Protein AF-A0A6P7GR18-F1 (afdb_monomer_lite)

Secondary structure (DSSP, 8-state):
---HHHHHHTT-HHHHHHHHHHHHHHHHHHHHH--HHHHHHHHH-TTTTTTT--HHHHHHHHHHHHHHHTTSTT--HHHHHHHHHHHHHT-GGGG-GGGG-HHHHHHHHHHHHTT-

Structure (mmCIF, N/CA/C/O backbone):
data_AF-A0A6P7GR18-F1
#
_entry.id   AF-A0A6P7GR18-F1
#
loop_
_atom_site.group_PDB
_atom_site.id
_atom_site.type_symbol
_atom_site.label_atom_id
_atom_site.label_alt_id
_atom_site.label_comp_id
_atom_site.label_asym_id
_atom_site.label_entity_id
_atom_site.label_seq_id
_atom_site.pdbx_PDB_ins_code
_atom_site.Cartn_x
_atom_site.Cartn_y
_atom_site.Cartn_z
_atom_site.occupancy
_atom_site.B_iso_or_equiv
_atom_site.auth_seq_id
_atom_site.auth_comp_id
_atom_site.auth_asym_id
_atom_site.auth_atom_id
_atom_site.pdbx_PDB_model_num
ATOM 1 N N . MET A 1 1 ? -12.431 38.348 41.072 1.00 44.97 1 MET A N 1
ATOM 2 C CA . MET A 1 1 ? -13.534 37.384 41.262 1.00 44.97 1 MET A CA 1
ATOM 3 C C . MET A 1 1 ? -13.613 36.566 39.987 1.00 44.97 1 MET A C 1
ATOM 5 O O . MET A 1 1 ? -14.060 37.084 38.974 1.00 44.97 1 MET A O 1
ATOM 9 N N . VAL A 1 2 ? -13.014 35.375 39.984 1.00 52.25 2 VAL A N 1
ATOM 10 C CA . VAL A 1 2 ? -12.993 34.508 38.797 1.00 52.25 2 VAL A CA 1
ATOM 11 C C . VAL A 1 2 ? -14.392 33.920 38.646 1.00 52.25 2 VAL A C 1
ATOM 13 O O . VAL A 1 2 ? -14.959 33.456 39.633 1.00 52.25 2 VAL A O 1
ATOM 16 N N . ASN A 1 3 ? -14.973 34.032 37.449 1.00 56.72 3 ASN A N 1
ATOM 17 C CA . ASN A 1 3 ? -16.336 33.601 37.138 1.00 56.72 3 ASN A CA 1
ATOM 18 C C . ASN A 1 3 ? -16.463 32.078 37.314 1.00 56.72 3 ASN A C 1
ATOM 20 O O . ASN A 1 3 ? -16.317 31.312 36.365 1.00 56.72 3 ASN A O 1
ATOM 24 N N . THR A 1 4 ? -16.774 31.650 38.536 1.00 57.25 4 THR A N 1
ATOM 25 C CA . THR A 1 4 ? -16.905 30.250 38.973 1.00 57.25 4 THR A CA 1
ATOM 26 C C . THR A 1 4 ? -17.912 29.461 38.127 1.00 57.25 4 THR A C 1
ATOM 28 O O . THR A 1 4 ? -17.821 28.246 38.011 1.00 57.25 4 THR A O 1
ATOM 31 N N . SER A 1 5 ? -18.855 30.147 37.473 1.00 57.91 5 SER A N 1
ATOM 32 C CA . SER A 1 5 ? -19.806 29.525 36.543 1.00 57.91 5 SER A CA 1
ATOM 33 C C . SER A 1 5 ? -19.172 29.111 35.208 1.00 57.91 5 SER A C 1
ATOM 35 O O . SER A 1 5 ? -19.554 28.081 34.667 1.00 57.91 5 SER A O 1
ATOM 37 N N . LEU A 1 6 ? -18.185 29.850 34.685 1.00 57.50 6 LEU A N 1
ATOM 38 C CA . LEU A 1 6 ? -17.529 29.510 33.412 1.00 57.50 6 LEU A CA 1
ATOM 39 C C . LEU A 1 6 ? -16.579 28.310 33.566 1.00 57.50 6 LEU A C 1
ATOM 41 O O . LEU A 1 6 ? -16.549 27.435 32.706 1.00 57.50 6 LEU A O 1
ATOM 45 N N . GLU A 1 7 ? -15.846 28.244 34.682 1.00 60.06 7 GLU A N 1
ATOM 46 C CA . GLU A 1 7 ? -14.936 27.127 34.992 1.00 60.06 7 GLU A CA 1
ATOM 47 C C . GLU A 1 7 ? -15.669 25.799 35.233 1.00 60.06 7 GLU A C 1
ATOM 49 O O . GLU A 1 7 ? -15.113 24.727 34.995 1.00 60.06 7 GLU A O 1
ATOM 54 N N . ASN A 1 8 ? -16.924 25.860 35.684 1.00 57.53 8 ASN A N 1
ATOM 55 C CA . ASN A 1 8 ? -17.754 24.677 35.908 1.00 57.53 8 ASN A CA 1
ATOM 56 C C . ASN A 1 8 ? -18.444 24.190 34.625 1.00 57.53 8 ASN A C 1
ATOM 58 O O . ASN A 1 8 ? -18.703 22.996 34.489 1.00 57.53 8 ASN A O 1
ATOM 62 N N . VAL A 1 9 ? -18.702 25.083 33.663 1.00 60.03 9 VAL A N 1
ATOM 63 C CA . VAL A 1 9 ? -19.252 24.721 32.344 1.00 60.03 9 VAL A CA 1
ATOM 64 C C . VAL A 1 9 ? -18.214 23.976 31.502 1.00 60.03 9 VAL A C 1
ATOM 66 O O . VAL A 1 9 ? -18.548 22.965 30.890 1.00 60.03 9 VAL A O 1
ATOM 69 N N . THR A 1 10 ? -16.945 24.399 31.522 1.00 61.22 10 THR A N 1
ATOM 70 C CA . THR A 1 10 ? -15.863 23.734 30.765 1.00 61.22 10 THR A CA 1
ATOM 71 C C . THR A 1 10 ? -15.477 22.359 31.313 1.00 61.22 10 THR A C 1
ATOM 73 O O . THR A 1 10 ? -14.893 21.558 30.592 1.00 61.22 10 THR A O 1
ATOM 76 N N . LYS A 1 11 ? -15.823 22.060 32.570 1.00 62.91 11 LYS A N 1
ATOM 77 C CA . LYS A 1 11 ? -15.628 20.749 33.218 1.00 62.91 11 LYS A CA 1
ATOM 78 C C . LYS A 1 11 ? -16.931 19.962 33.372 1.00 62.91 11 LYS A C 1
ATOM 80 O O . LYS A 1 11 ? -16.978 18.982 34.114 1.00 62.91 11 LYS A O 1
ATOM 85 N N . SER A 1 12 ? -17.999 20.413 32.714 1.00 57.38 12 SER A N 1
ATOM 86 C CA . SER A 1 12 ? -19.302 19.765 32.785 1.00 57.38 12 SER A CA 1
ATOM 87 C C . SER A 1 12 ? -19.204 18.326 32.257 1.00 57.38 12 SER A C 1
ATOM 89 O O . SER A 1 12 ? -18.711 18.127 31.145 1.00 57.38 12 SER A O 1
ATOM 91 N N . PRO A 1 13 ? -19.727 17.321 32.986 1.00 62.16 13 PRO A N 1
ATOM 92 C CA . PRO A 1 13 ? -19.783 15.934 32.519 1.00 62.16 13 PRO A CA 1
ATOM 93 C C . PRO A 1 13 ? -20.517 15.773 31.181 1.00 62.16 13 PRO A C 1
ATOM 95 O O . PRO A 1 13 ? -20.261 14.816 30.453 1.00 62.16 13 PRO A O 1
ATOM 98 N N . LEU A 1 14 ? -21.420 16.709 30.856 1.00 62.09 14 LEU A N 1
ATOM 99 C CA . LEU A 1 14 ? -22.098 16.770 29.560 1.00 62.09 14 LEU A CA 1
ATOM 100 C C . LEU A 1 14 ? -21.099 17.017 28.423 1.00 62.09 14 LEU A C 1
ATOM 102 O O . LEU A 1 14 ? -21.163 16.310 27.427 1.00 62.09 14 LEU A O 1
ATOM 106 N N . LEU A 1 15 ? -20.125 17.915 28.615 1.00 72.50 15 LEU A N 1
ATOM 107 C CA . LEU A 1 15 ? -19.109 18.238 27.609 1.00 72.50 15 LEU A CA 1
ATOM 108 C C . LEU A 1 15 ? -18.166 17.050 27.370 1.00 72.50 15 LEU A C 1
ATOM 110 O O . LEU A 1 15 ? -17.873 16.694 26.235 1.00 72.50 15 LEU A O 1
ATOM 114 N N . SER A 1 16 ? -17.737 16.380 28.445 1.00 75.94 16 SER A N 1
ATOM 115 C CA . SER A 1 16 ? -16.874 15.193 28.352 1.00 75.94 16 SER A CA 1
ATOM 116 C C . SER A 1 16 ? -17.582 14.015 27.681 1.00 75.94 16 SER A C 1
ATOM 118 O O . SER A 1 16 ? -16.965 13.249 26.940 1.00 75.94 16 SER A O 1
ATOM 120 N N . LYS A 1 17 ? -18.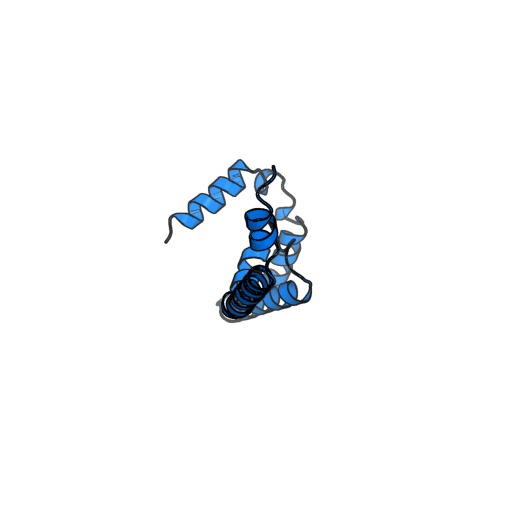888 13.867 27.932 1.00 80.75 17 LYS A N 1
ATOM 121 C CA . LYS A 1 17 ? -19.717 12.865 27.267 1.00 80.75 17 LYS A CA 1
ATOM 122 C C . LYS A 1 17 ? -19.901 13.193 25.784 1.00 80.75 17 LYS A C 1
ATOM 124 O O . LYS A 1 17 ? -19.715 12.311 24.958 1.00 80.75 17 LYS A O 1
ATOM 129 N N . GLU A 1 18 ? -20.190 14.447 25.444 1.00 80.25 18 GLU A N 1
ATOM 130 C CA . GLU A 1 18 ? -20.307 14.905 24.054 1.00 80.25 18 GLU A CA 1
ATOM 131 C C . GLU A 1 18 ? -18.999 14.719 23.272 1.00 80.25 18 GLU A C 1
ATOM 133 O O . GLU A 1 18 ? -19.026 14.265 22.127 1.00 80.25 18 GLU A O 1
ATOM 138 N N . GLU A 1 19 ? -17.843 14.995 23.883 1.00 81.44 19 GLU A N 1
ATOM 139 C CA . GLU A 1 19 ? -16.532 14.718 23.284 1.00 81.44 19 GLU A CA 1
ATOM 140 C C . GLU A 1 19 ? -16.299 13.220 23.058 1.00 81.44 19 GLU A C 1
ATOM 142 O O . GLU A 1 19 ? -15.806 12.824 21.998 1.00 81.44 19 GLU A O 1
ATOM 147 N N . ALA A 1 20 ? -16.653 12.375 24.030 1.00 84.06 20 ALA A N 1
ATOM 148 C CA . ALA A 1 20 ? -16.526 10.925 23.912 1.00 84.06 20 ALA A CA 1
ATOM 149 C C . ALA A 1 20 ? -17.452 10.357 22.824 1.00 84.06 20 ALA A C 1
ATOM 151 O O . ALA A 1 20 ? -17.001 9.562 21.998 1.00 84.06 20 ALA A O 1
ATOM 152 N N . ASP A 1 21 ? -18.706 10.809 22.774 1.00 84.56 21 ASP A N 1
ATOM 153 C CA . ASP A 1 21 ? -19.694 10.407 21.770 1.00 84.56 21 ASP A CA 1
ATOM 154 C C . ASP A 1 21 ? -19.261 10.866 20.368 1.00 84.56 21 ASP A C 1
ATOM 156 O O . ASP A 1 21 ? -19.283 10.090 19.411 1.00 84.56 21 ASP A O 1
ATOM 160 N N . THR A 1 22 ? -18.764 12.100 20.249 1.00 81.25 22 THR A N 1
ATOM 161 C CA . THR A 1 22 ? -18.211 12.636 18.997 1.00 81.25 22 THR A CA 1
ATOM 162 C C . THR A 1 22 ? -17.000 11.824 18.538 1.00 81.25 22 THR A C 1
ATOM 164 O O . THR A 1 22 ? -16.932 11.416 17.376 1.00 81.25 22 THR A O 1
ATOM 167 N N . ARG A 1 23 ? -16.062 11.518 19.443 1.00 81.88 23 ARG A N 1
ATOM 168 C CA . ARG A 1 23 ? -14.903 10.662 19.151 1.00 81.88 23 ARG A CA 1
ATOM 169 C C . ARG A 1 23 ? -15.340 9.271 18.706 1.00 81.88 23 ARG A C 1
ATOM 171 O O . ARG A 1 23 ? -14.820 8.773 17.715 1.00 81.88 23 ARG A O 1
ATOM 178 N N . ALA A 1 24 ? -16.316 8.666 19.378 1.00 83.00 24 ALA A N 1
ATOM 179 C CA . ALA A 1 24 ? -16.843 7.357 19.010 1.00 83.00 24 ALA A CA 1
ATOM 180 C C . ALA A 1 24 ? -17.469 7.367 17.606 1.00 83.00 24 ALA A C 1
ATOM 182 O O . ALA A 1 24 ? -17.246 6.437 16.833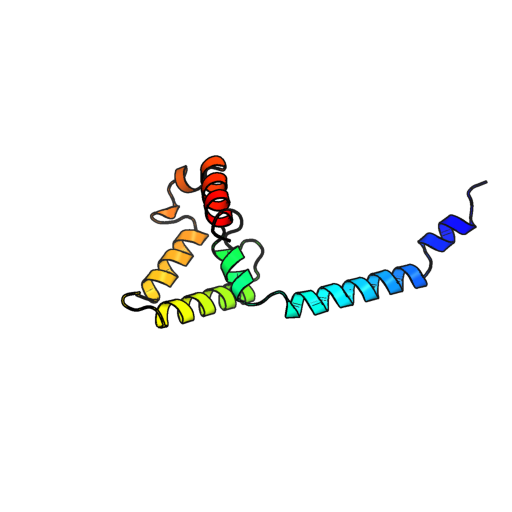 1.00 83.00 24 ALA A O 1
ATOM 183 N N . ILE A 1 25 ? -18.190 8.432 17.237 1.00 82.88 25 ILE A N 1
ATOM 184 C CA . ILE A 1 25 ? -18.723 8.611 15.879 1.00 82.88 25 ILE A CA 1
ATOM 185 C C . ILE A 1 25 ? -17.587 8.702 14.857 1.00 82.88 25 ILE A C 1
ATOM 187 O O . ILE A 1 25 ? -17.670 8.054 13.813 1.00 82.88 25 ILE A O 1
ATOM 191 N N . PHE A 1 26 ? -16.531 9.470 15.138 1.00 77.56 26 PHE A N 1
ATOM 192 C CA . PHE A 1 26 ? -15.374 9.567 14.247 1.00 77.56 26 PHE A CA 1
ATOM 193 C C . PHE A 1 26 ? -14.632 8.240 14.111 1.00 77.56 26 PHE A C 1
ATOM 195 O O . PHE A 1 26 ? -14.369 7.835 12.987 1.00 77.56 26 PHE A O 1
ATOM 202 N N . GLU A 1 27 ? -14.362 7.529 15.205 1.00 77.50 27 GLU A N 1
ATOM 203 C CA . GLU A 1 27 ? -13.724 6.207 15.165 1.00 77.50 27 GLU A CA 1
ATOM 204 C C . GLU A 1 27 ? -14.572 5.197 14.390 1.00 77.50 27 GLU A C 1
ATOM 206 O O . GLU A 1 27 ? -14.059 4.424 13.582 1.00 77.50 27 GLU A O 1
ATOM 211 N N . ASN A 1 28 ? -15.893 5.229 14.574 1.00 75.25 28 ASN A N 1
ATOM 212 C CA . ASN A 1 28 ? -16.789 4.346 13.843 1.00 75.25 28 ASN A CA 1
ATOM 213 C C . ASN A 1 28 ? -16.802 4.693 12.349 1.00 75.25 28 ASN A C 1
ATOM 215 O O . ASN A 1 28 ? -16.616 3.820 11.511 1.00 75.25 28 ASN A O 1
ATOM 219 N N . ARG A 1 29 ? -16.924 5.979 11.995 1.00 70.69 29 ARG A N 1
ATOM 220 C CA . ARG A 1 29 ? -16.835 6.439 10.600 1.00 70.69 29 ARG A CA 1
ATOM 221 C C . ARG A 1 29 ? -15.479 6.128 9.980 1.00 70.69 29 ARG A C 1
ATOM 223 O O . ARG A 1 29 ? -15.441 5.739 8.823 1.00 70.69 29 ARG A O 1
ATOM 230 N N . LYS A 1 30 ? -14.388 6.243 10.738 1.00 66.06 30 LYS A N 1
ATOM 231 C CA . LYS A 1 30 ? -13.028 5.912 10.305 1.00 66.06 30 LYS A CA 1
ATOM 232 C C . LYS A 1 30 ? -12.923 4.442 9.901 1.00 66.06 30 LYS A C 1
ATOM 234 O O . LYS A 1 30 ? -12.370 4.167 8.848 1.00 66.06 30 LYS A O 1
ATOM 239 N N . LYS A 1 31 ? -13.546 3.517 10.639 1.00 64.56 31 LYS A N 1
ATOM 240 C CA . LYS A 1 31 ? -13.615 2.090 10.255 1.00 64.56 31 LYS A CA 1
ATOM 241 C C . LYS A 1 31 ? -14.343 1.839 8.932 1.00 64.56 31 LYS A C 1
ATOM 243 O O . LYS A 1 31 ? -14.011 0.890 8.236 1.00 64.56 31 LYS A O 1
ATOM 248 N N . PHE A 1 32 ? -15.331 2.667 8.591 1.00 59.56 32 PHE A N 1
ATOM 249 C CA . PHE A 1 32 ? -16.074 2.561 7.327 1.00 59.56 32 PHE A CA 1
ATOM 250 C C . PHE A 1 32 ? -15.504 3.435 6.204 1.00 59.56 32 PHE A C 1
ATOM 252 O O . PHE A 1 32 ? -15.897 3.270 5.057 1.00 59.56 32 PHE A O 1
ATOM 259 N N . ALA A 1 33 ? -14.616 4.377 6.521 1.00 59.72 33 ALA A N 1
ATOM 260 C CA . ALA A 1 33 ? -13.960 5.247 5.552 1.00 59.72 33 ALA A CA 1
ATOM 261 C C . ALA A 1 33 ? -12.576 4.717 5.156 1.00 59.72 33 ALA A C 1
ATOM 263 O O . ALA A 1 33 ? -12.162 4.893 4.017 1.00 59.72 33 ALA A O 1
ATOM 264 N N . ILE A 1 34 ? -11.867 4.054 6.074 1.00 62.56 34 ILE A N 1
ATOM 265 C CA . ILE A 1 34 ? -10.570 3.437 5.809 1.00 62.56 34 ILE A CA 1
ATOM 266 C C . ILE A 1 34 ? -10.792 2.027 5.268 1.00 62.56 34 ILE A C 1
ATOM 268 O O . ILE A 1 34 ? -10.909 1.048 5.996 1.00 62.56 34 ILE A O 1
ATOM 272 N N . TYR A 1 35 ? -10.851 1.948 3.950 1.00 70.75 35 TYR A N 1
ATOM 273 C CA . TYR A 1 35 ? -10.690 0.722 3.187 1.00 70.75 35 TYR A CA 1
ATOM 274 C C . TYR A 1 35 ? -9.216 0.391 2.946 1.00 70.75 35 TYR A C 1
ATOM 276 O O . TYR A 1 35 ? -8.354 1.270 2.942 1.00 70.75 35 TYR A O 1
ATOM 284 N N . SER A 1 36 ? -8.956 -0.874 2.621 1.00 77.50 36 SER A N 1
ATOM 285 C CA . SER A 1 36 ? -7.640 -1.434 2.292 1.00 77.50 36 SER A CA 1
ATOM 286 C C . SER A 1 36 ? -6.866 -0.622 1.237 1.00 77.50 36 SER A C 1
ATOM 288 O O . SER A 1 36 ? -5.641 -0.579 1.251 1.00 77.50 36 SER A O 1
ATOM 290 N N . VAL A 1 37 ? -7.574 0.091 0.351 1.00 81.94 37 VAL A N 1
ATOM 291 C CA . VAL A 1 37 ? -6.981 0.997 -0.649 1.00 81.94 37 VAL A CA 1
ATOM 292 C C . VAL A 1 37 ? -6.231 2.181 -0.026 1.00 81.94 37 VAL A C 1
ATOM 294 O O . VAL A 1 37 ? -5.239 2.639 -0.583 1.00 81.94 37 VAL A O 1
ATOM 297 N N . HIS A 1 38 ? -6.652 2.667 1.143 1.00 86.75 38 HIS A N 1
ATOM 298 C CA . HIS A 1 38 ? -5.956 3.751 1.836 1.00 86.75 38 HIS A CA 1
ATOM 299 C C . HIS A 1 38 ? -4.654 3.269 2.475 1.00 86.75 38 HIS A C 1
ATOM 301 O O . HIS A 1 38 ? -3.685 4.025 2.509 1.00 86.75 38 HIS A O 1
ATOM 307 N N . PHE A 1 39 ? -4.595 2.007 2.911 1.00 91.00 39 PHE A N 1
ATOM 308 C CA . PHE A 1 39 ? -3.343 1.397 3.356 1.00 91.00 39 PHE A CA 1
ATOM 309 C C . PHE A 1 39 ? -2.367 1.261 2.190 1.00 91.00 39 PHE A C 1
ATOM 311 O O . PHE A 1 39 ? -1.217 1.664 2.317 1.00 91.00 39 PHE A O 1
ATOM 318 N N . VAL A 1 40 ? -2.842 0.811 1.022 1.00 91.00 40 VAL A N 1
ATOM 319 C CA . VAL A 1 40 ? -2.037 0.792 -0.212 1.00 91.00 40 VAL A CA 1
ATOM 320 C C . VAL A 1 40 ? -1.520 2.188 -0.557 1.00 91.00 40 VAL A C 1
ATOM 322 O O . VAL A 1 40 ? -0.341 2.343 -0.858 1.00 91.00 40 VAL A O 1
ATOM 325 N N . ALA A 1 41 ? -2.370 3.213 -0.468 1.00 89.44 41 ALA A N 1
ATOM 326 C CA . ALA A 1 41 ? -1.968 4.588 -0.745 1.00 89.44 41 ALA A CA 1
ATOM 327 C C . ALA A 1 41 ? -0.876 5.079 0.220 1.00 89.44 41 ALA A C 1
ATOM 329 O O . ALA A 1 41 ? 0.121 5.628 -0.233 1.00 89.44 41 ALA A O 1
ATOM 330 N N . ASN A 1 42 ? -1.016 4.841 1.529 1.00 91.56 42 ASN A N 1
ATOM 331 C CA . ASN A 1 42 ? 0.013 5.207 2.511 1.00 91.56 42 ASN A CA 1
ATOM 332 C C . ASN A 1 42 ? 1.321 4.420 2.300 1.00 91.56 42 ASN A C 1
ATOM 334 O O . ASN A 1 42 ? 2.416 4.974 2.419 1.00 91.56 42 ASN A O 1
ATOM 338 N N . LEU A 1 43 ? 1.209 3.136 1.952 1.00 93.25 43 LEU A N 1
ATOM 339 C CA . LEU A 1 43 ? 2.340 2.249 1.695 1.00 93.25 43 LEU A CA 1
ATOM 340 C C . LEU A 1 43 ? 3.129 2.660 0.445 1.00 93.25 43 LEU A C 1
ATOM 342 O O . LEU A 1 43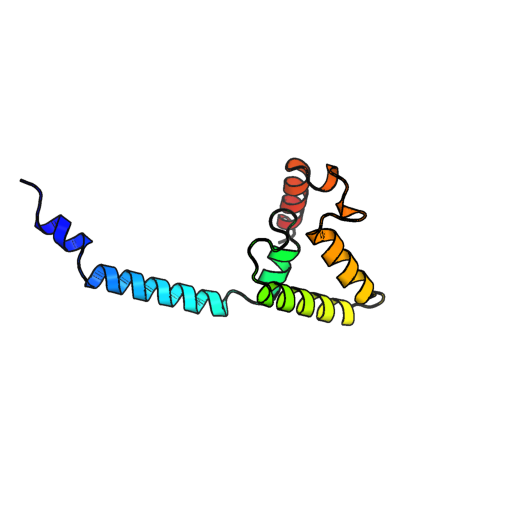 ? 4.354 2.596 0.462 1.00 93.25 43 LEU A O 1
ATOM 346 N N . LEU A 1 44 ? 2.442 3.106 -0.609 1.00 91.75 44 LEU A N 1
ATOM 347 C CA . LEU A 1 44 ? 3.044 3.555 -1.868 1.00 91.75 44 LEU A CA 1
ATOM 348 C C . LEU A 1 44 ? 3.402 5.047 -1.887 1.00 91.75 44 LEU A C 1
ATOM 350 O O . LEU A 1 44 ? 4.036 5.508 -2.836 1.00 91.75 44 LEU A O 1
ATOM 354 N N . ASP A 1 45 ? 3.039 5.807 -0.854 1.00 88.81 45 ASP A N 1
ATOM 355 C CA . ASP A 1 45 ? 3.429 7.208 -0.735 1.00 88.81 45 ASP A CA 1
ATOM 356 C C . ASP A 1 45 ? 4.935 7.310 -0.413 1.00 88.81 45 ASP A C 1
ATOM 358 O O . ASP A 1 45 ? 5.367 6.819 0.633 1.00 88.81 45 ASP A O 1
ATOM 362 N N . PRO A 1 46 ? 5.760 7.977 -1.246 1.00 86.50 46 PRO A N 1
ATOM 363 C CA . PRO A 1 46 ? 7.198 8.152 -1.006 1.00 86.50 46 PRO A CA 1
ATOM 364 C C . PRO A 1 46 ? 7.553 8.797 0.342 1.00 86.50 46 PRO A C 1
ATOM 366 O O . PRO A 1 46 ? 8.634 8.549 0.895 1.00 86.50 46 PRO A O 1
ATOM 369 N N . LYS A 1 47 ? 6.655 9.628 0.879 1.00 85.12 47 LYS A N 1
ATOM 370 C CA . LYS A 1 47 ? 6.814 10.312 2.161 1.00 85.12 47 LYS A CA 1
ATOM 371 C C . LYS A 1 47 ? 6.614 9.350 3.329 1.00 85.12 47 LYS A C 1
ATOM 373 O O . LYS A 1 47 ? 7.470 9.302 4.214 1.00 85.12 47 LYS A O 1
ATOM 378 N N . TYR A 1 48 ? 5.530 8.577 3.306 1.00 88.12 48 TYR A N 1
ATOM 379 C CA . TYR A 1 48 ? 5.121 7.725 4.426 1.00 88.12 48 TYR A CA 1
ATOM 380 C C . TYR A 1 48 ? 5.671 6.304 4.318 1.00 88.12 48 TYR A C 1
ATOM 382 O O . TYR A 1 48 ? 6.238 5.799 5.284 1.00 88.12 48 TYR A O 1
ATOM 390 N N . ARG A 1 49 ? 5.586 5.669 3.144 1.00 90.75 49 ARG A N 1
ATOM 391 C CA . ARG A 1 49 ? 6.091 4.307 2.886 1.00 90.75 49 ARG A CA 1
ATOM 392 C C . ARG A 1 49 ? 5.597 3.291 3.920 1.00 90.75 49 ARG A C 1
ATOM 394 O O . ARG A 1 49 ? 6.349 2.424 4.358 1.00 90.75 49 ARG A O 1
ATOM 401 N N . GLY A 1 50 ? 4.351 3.450 4.365 1.00 88.62 50 GLY A N 1
ATOM 402 C CA . GLY A 1 50 ? 3.744 2.582 5.369 1.00 88.62 50 GLY A CA 1
ATOM 403 C C . GLY A 1 50 ? 4.210 2.820 6.808 1.00 88.62 50 GLY A C 1
ATOM 404 O O . GLY A 1 50 ? 3.888 2.011 7.668 1.00 88.62 50 GLY A O 1
ATOM 405 N N . CYS A 1 51 ? 4.948 3.898 7.116 1.00 88.81 51 CYS A N 1
ATOM 406 C CA . CYS A 1 51 ? 5.468 4.139 8.471 1.00 88.81 51 CYS A CA 1
ATOM 407 C C . CYS A 1 51 ? 4.384 4.363 9.539 1.00 88.81 51 CYS A C 1
ATOM 409 O O . CYS A 1 51 ? 4.670 4.250 10.730 1.00 88.81 51 CYS A O 1
ATOM 411 N N . GLU A 1 52 ? 3.161 4.683 9.118 1.00 87.56 52 GLU A N 1
ATOM 412 C CA . GLU A 1 52 ? 1.997 4.868 9.989 1.00 87.56 52 GLU A CA 1
ATOM 413 C C . GLU A 1 52 ? 1.084 3.633 10.026 1.00 87.56 52 GLU A C 1
ATOM 415 O O . GLU A 1 52 ? 0.061 3.658 10.709 1.00 87.56 52 GLU A O 1
ATOM 420 N N . LEU A 1 53 ? 1.436 2.564 9.303 1.00 90.31 53 LEU A N 1
ATOM 421 C CA . LEU A 1 53 ? 0.657 1.332 9.238 1.00 90.31 53 LEU A CA 1
ATOM 422 C C . LEU A 1 53 ? 1.162 0.317 10.265 1.00 90.31 53 LEU A C 1
ATOM 424 O O . LEU A 1 53 ? 2.363 0.126 10.462 1.00 90.31 53 LEU A O 1
ATOM 428 N N . SER A 1 54 ? 0.226 -0.381 10.895 1.00 92.00 54 SER A N 1
ATOM 429 C CA . SER A 1 54 ? 0.507 -1.599 11.650 1.00 92.00 54 SER A CA 1
ATOM 430 C C . SER A 1 54 ? 0.891 -2.759 10.722 1.00 92.00 54 SER A C 1
ATOM 432 O O . SER A 1 54 ? 0.677 -2.717 9.509 1.00 92.00 54 SER A O 1
ATOM 434 N N . SER A 1 55 ? 1.448 -3.833 11.288 1.00 90.25 55 SER A N 1
ATOM 435 C CA . SER A 1 55 ? 1.818 -5.025 10.511 1.00 90.25 55 SER A CA 1
ATOM 436 C C . SER A 1 55 ? 0.622 -5.682 9.814 1.00 90.25 55 SER A C 1
ATOM 438 O O . SER A 1 55 ? 0.765 -6.167 8.691 1.00 90.25 55 SER A O 1
ATOM 440 N N . ASP A 1 56 ? -0.554 -5.658 10.444 1.00 90.94 56 ASP A N 1
ATOM 441 C CA . ASP A 1 56 ? -1.783 -6.189 9.851 1.00 90.94 56 ASP A CA 1
ATOM 442 C C . ASP A 1 56 ? -2.231 -5.309 8.673 1.00 90.94 56 ASP A C 1
ATOM 444 O O . ASP A 1 56 ? -2.475 -5.815 7.582 1.00 90.94 56 ASP A O 1
ATOM 448 N N . GLU A 1 57 ? -2.215 -3.981 8.834 1.00 91.44 57 GLU A N 1
ATOM 449 C CA . GLU A 1 57 ? -2.564 -3.035 7.761 1.00 91.44 57 GLU A CA 1
ATOM 450 C C . GLU A 1 57 ? -1.576 -3.091 6.583 1.00 91.44 57 GLU A C 1
ATOM 452 O O . GLU A 1 57 ? -1.981 -2.984 5.424 1.00 91.44 57 GLU A O 1
ATOM 457 N N . MET A 1 58 ? -0.283 -3.308 6.852 1.00 91.62 58 MET A N 1
ATOM 458 C CA . MET A 1 58 ? 0.710 -3.580 5.807 1.00 91.62 58 MET A CA 1
ATOM 459 C C . MET A 1 58 ? 0.407 -4.880 5.059 1.00 91.62 58 MET A C 1
ATOM 461 O O . MET A 1 58 ? 0.566 -4.937 3.836 1.00 91.62 58 MET A O 1
ATOM 465 N N . THR A 1 59 ? -0.022 -5.920 5.775 1.00 91.75 59 THR A N 1
ATOM 466 C CA . THR A 1 59 ? -0.378 -7.213 5.180 1.00 91.75 59 THR A CA 1
ATOM 467 C C . THR A 1 59 ? -1.605 -7.065 4.287 1.00 91.75 59 THR A C 1
ATOM 469 O O . THR A 1 59 ? -1.564 -7.484 3.131 1.00 91.75 59 THR A O 1
ATOM 472 N N . ASP A 1 60 ? -2.641 -6.372 4.762 1.00 91.50 60 ASP A N 1
ATOM 473 C CA . ASP A 1 60 ? -3.851 -6.070 3.993 1.00 91.50 60 ASP A CA 1
ATOM 474 C C . ASP A 1 60 ? -3.541 -5.245 2.734 1.00 91.50 60 ASP A C 1
ATOM 476 O O . ASP A 1 60 ? -4.040 -5.546 1.647 1.00 91.50 60 ASP A O 1
ATOM 480 N N . ALA A 1 61 ? -2.686 -4.222 2.846 1.00 92.50 61 ALA A N 1
A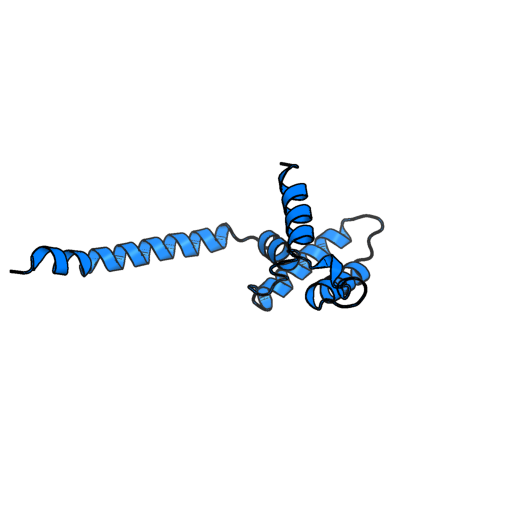TOM 481 C CA . ALA A 1 61 ? -2.246 -3.426 1.699 1.00 92.50 61 ALA A CA 1
ATOM 482 C C . ALA A 1 61 ? -1.533 -4.295 0.652 1.00 92.50 61 ALA A C 1
ATOM 484 O O . ALA A 1 61 ? -1.845 -4.250 -0.541 1.00 92.50 61 ALA A O 1
ATOM 485 N N . THR A 1 62 ? -0.600 -5.124 1.113 1.00 92.00 62 THR A N 1
ATOM 486 C CA . THR A 1 62 ? 0.183 -6.014 0.255 1.00 92.00 62 THR A CA 1
ATOM 487 C C . THR A 1 62 ? -0.713 -7.046 -0.434 1.00 92.00 62 THR A C 1
ATOM 489 O O . THR A 1 62 ? -0.561 -7.298 -1.630 1.00 92.00 62 THR A O 1
ATOM 492 N N . GLU A 1 63 ? -1.703 -7.595 0.277 1.00 92.50 63 GLU A N 1
ATOM 493 C CA . GLU A 1 63 ? -2.673 -8.538 -0.281 1.00 92.50 63 GLU A CA 1
ATOM 494 C C . GLU A 1 63 ? -3.529 -7.891 -1.382 1.00 92.50 63 GLU A C 1
ATOM 496 O O . GLU A 1 63 ? -3.764 -8.499 -2.430 1.00 92.50 63 GLU A O 1
ATOM 501 N N . VAL A 1 64 ? -3.967 -6.641 -1.195 1.00 92.25 64 VAL A N 1
ATOM 502 C CA . VAL A 1 64 ? -4.692 -5.896 -2.236 1.00 92.25 64 VAL A CA 1
ATOM 503 C C . VAL A 1 64 ? -3.833 -5.724 -3.480 1.00 92.25 64 VAL A C 1
ATOM 505 O O . VAL A 1 64 ? -4.308 -5.977 -4.586 1.00 92.25 64 VAL A O 1
ATOM 508 N N . MET A 1 65 ? -2.574 -5.324 -3.319 1.00 92.69 65 MET A N 1
ATOM 509 C CA . MET A 1 65 ? -1.667 -5.120 -4.447 1.00 92.69 65 MET A CA 1
ATOM 510 C C . MET A 1 65 ? -1.386 -6.422 -5.195 1.00 92.69 65 MET A C 1
ATOM 512 O O . ME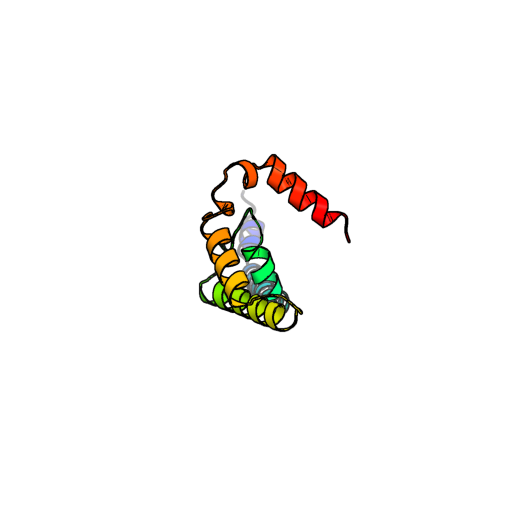T A 1 65 ? -1.425 -6.434 -6.423 1.00 92.69 65 MET A O 1
ATOM 516 N N . TYR A 1 66 ? -1.212 -7.530 -4.471 1.00 93.06 66 TYR A N 1
ATOM 517 C CA . TYR A 1 66 ? -1.104 -8.862 -5.060 1.00 93.06 66 TYR A CA 1
ATOM 518 C C . TYR A 1 66 ? -2.356 -9.228 -5.874 1.00 93.06 66 TYR A C 1
ATOM 520 O O . TYR A 1 66 ? -2.255 -9.592 -7.043 1.00 93.06 66 TYR A O 1
ATOM 528 N N . LYS A 1 67 ? -3.557 -9.042 -5.306 1.00 92.00 67 LYS A N 1
ATOM 529 C CA . LYS A 1 67 ? -4.838 -9.287 -6.000 1.00 92.00 67 LYS A CA 1
ATOM 530 C C . LYS A 1 67 ? -5.035 -8.398 -7.230 1.00 92.00 67 LYS A C 1
ATOM 532 O O . LYS A 1 67 ? -5.750 -8.790 -8.152 1.00 92.00 67 LYS A O 1
ATOM 537 N N . VAL A 1 68 ? -4.483 -7.184 -7.229 1.00 91.38 68 VAL A N 1
ATOM 538 C CA . VAL A 1 68 ? -4.499 -6.284 -8.390 1.00 91.38 68 VAL A CA 1
ATOM 539 C C . VAL A 1 68 ? -3.533 -6.786 -9.460 1.00 91.38 68 VAL A C 1
ATOM 541 O O . VAL A 1 68 ? -3.942 -6.888 -10.614 1.00 91.38 68 VAL A O 1
ATOM 544 N N . ALA A 1 69 ? -2.309 -7.165 -9.083 1.00 93.12 69 ALA A N 1
ATOM 545 C CA . ALA A 1 69 ? -1.310 -7.712 -10.000 1.00 93.12 69 ALA A CA 1
ATOM 546 C C . ALA A 1 69 ? -1.820 -8.976 -10.714 1.00 93.12 69 ALA A C 1
ATOM 548 O O . ALA A 1 69 ? -1.767 -9.032 -11.936 1.00 93.12 69 ALA A O 1
ATOM 549 N N . GLN A 1 70 ? -2.461 -9.902 -9.988 1.00 94.19 70 GLN A N 1
ATOM 550 C CA . GLN A 1 70 ? -3.079 -11.113 -10.560 1.00 94.19 70 GLN A CA 1
ATOM 551 C C . GLN A 1 70 ? -4.116 -10.839 -11.660 1.00 94.19 70 GLN A C 1
ATOM 553 O O . GLN A 1 70 ? -4.422 -11.704 -12.478 1.00 94.19 70 GLN A O 1
ATOM 558 N N . LYS A 1 71 ? -4.740 -9.657 -11.639 1.00 93.00 71 LYS A N 1
ATOM 559 C CA . LYS A 1 71 ? -5.771 -9.266 -12.608 1.00 93.00 71 LYS A CA 1
ATOM 560 C C . LYS A 1 71 ? -5.194 -8.518 -13.806 1.00 93.00 71 LYS A C 1
ATOM 562 O O . LYS A 1 71 ? -5.937 -8.263 -14.754 1.00 93.00 71 LYS A O 1
ATOM 567 N N . MET A 1 72 ? -3.922 -8.128 -13.757 1.00 91.81 72 MET A N 1
ATOM 568 C CA . MET A 1 72 ? -3.262 -7.408 -14.836 1.00 91.81 72 MET A CA 1
ATOM 569 C C . MET A 1 72 ? -2.568 -8.398 -15.779 1.00 91.81 72 MET A C 1
ATOM 571 O O . MET A 1 72 ? -1.836 -9.271 -15.318 1.00 91.81 72 MET A O 1
ATOM 575 N N . PRO A 1 73 ? -2.780 -8.287 -17.101 1.00 91.50 73 PRO A N 1
ATOM 576 C CA . PRO A 1 73 ? -2.024 -9.082 -18.058 1.00 91.50 73 PRO A CA 1
ATOM 577 C C . PRO A 1 73 ? -0.547 -8.672 -18.026 1.00 91.50 73 PRO A C 1
ATOM 579 O O . PRO A 1 73 ? -0.234 -7.494 -17.858 1.00 91.50 73 PRO A O 1
ATOM 582 N N . ASP A 1 74 ? 0.343 -9.648 -18.210 1.00 92.25 74 ASP A N 1
ATOM 583 C CA . ASP A 1 74 ? 1.796 -9.452 -18.328 1.00 92.25 74 ASP A CA 1
ATOM 584 C C . ASP A 1 74 ? 2.483 -8.824 -17.096 1.00 92.25 74 ASP A C 1
ATOM 586 O O . ASP A 1 74 ? 3.580 -8.272 -17.201 1.00 92.25 74 ASP A O 1
ATOM 590 N N . VAL A 1 75 ? 1.866 -8.931 -15.917 1.00 93.38 75 VAL A N 1
ATOM 591 C CA . VAL A 1 75 ? 2.455 -8.513 -14.638 1.00 93.38 75 VAL A CA 1
ATOM 592 C C . VAL A 1 75 ? 2.831 -9.748 -13.823 1.00 93.38 75 VAL A C 1
ATOM 594 O O . VAL A 1 75 ? 1.986 -10.592 -13.550 1.00 93.38 75 VAL A O 1
ATOM 597 N N . ASP A 1 76 ? 4.097 -9.839 -13.415 1.00 93.94 76 ASP A N 1
ATOM 598 C CA . ASP A 1 76 ? 4.571 -10.853 -12.466 1.00 93.94 76 ASP A CA 1
ATOM 599 C C . ASP A 1 76 ? 4.296 -10.378 -11.035 1.00 93.94 76 ASP A C 1
ATOM 601 O O . ASP A 1 76 ? 4.863 -9.387 -10.565 1.00 93.94 76 ASP A O 1
ATOM 605 N N . GLU A 1 77 ? 3.420 -11.084 -10.323 1.00 93.12 77 GLU A N 1
ATOM 606 C CA . GLU A 1 77 ? 3.007 -10.695 -8.981 1.00 93.12 77 GLU A CA 1
ATOM 607 C C . GLU A 1 77 ? 4.146 -10.813 -7.964 1.00 93.12 77 GLU A C 1
ATOM 609 O O . GLU A 1 77 ? 4.225 -10.010 -7.032 1.00 93.12 77 GLU A O 1
ATOM 614 N N . ALA A 1 78 ? 5.054 -11.778 -8.136 1.00 92.50 78 ALA A N 1
ATOM 615 C CA . ALA A 1 78 ? 6.208 -11.935 -7.258 1.00 92.50 78 ALA A CA 1
ATOM 616 C C . ALA A 1 78 ? 7.205 -10.785 -7.453 1.00 92.50 78 ALA A C 1
ATOM 618 O O . ALA A 1 78 ? 7.753 -10.274 -6.472 1.00 92.50 78 ALA A O 1
ATOM 619 N N . ALA A 1 79 ? 7.393 -10.340 -8.698 1.00 93.69 79 ALA A N 1
ATOM 620 C CA . ALA A 1 79 ? 8.204 -9.165 -9.002 1.00 93.69 79 ALA A CA 1
ATOM 621 C C . ALA A 1 79 ? 7.603 -7.892 -8.388 1.00 93.69 79 ALA A C 1
ATOM 623 O O . ALA A 1 79 ? 8.325 -7.128 -7.748 1.00 93.69 79 ALA A O 1
ATOM 624 N N . VAL A 1 80 ? 6.279 -7.706 -8.485 1.00 93.25 80 VAL A N 1
ATOM 625 C CA . VAL A 1 80 ? 5.585 -6.578 -7.840 1.00 93.25 80 VAL A CA 1
ATOM 626 C C . VAL A 1 80 ? 5.824 -6.583 -6.331 1.00 93.25 80 VAL A C 1
ATOM 628 O O . VAL A 1 80 ? 6.204 -5.559 -5.771 1.00 93.25 80 VAL A O 1
ATOM 631 N N . LEU A 1 81 ? 5.657 -7.723 -5.656 1.00 93.56 81 LEU A N 1
ATOM 632 C CA . LEU A 1 81 ? 5.903 -7.808 -4.213 1.00 93.56 81 LEU A CA 1
ATOM 633 C C . LEU A 1 81 ? 7.361 -7.492 -3.849 1.00 93.56 81 LEU A C 1
ATOM 635 O O . LEU A 1 81 ? 7.610 -6.787 -2.869 1.00 93.56 81 LEU A O 1
ATOM 639 N N . ALA A 1 82 ? 8.322 -7.963 -4.645 1.00 94.06 82 ALA A N 1
ATOM 640 C CA . ALA A 1 82 ? 9.733 -7.649 -4.443 1.00 94.06 82 ALA A CA 1
ATOM 641 C C . ALA A 1 82 ? 10.017 -6.145 -4.605 1.00 94.06 82 ALA A C 1
ATOM 643 O O . ALA A 1 82 ? 10.714 -5.556 -3.776 1.00 94.06 82 ALA A O 1
ATOM 644 N N . ASP A 1 83 ? 9.445 -5.501 -5.624 1.00 93.69 83 ASP A N 1
ATOM 645 C CA . ASP A 1 83 ? 9.594 -4.061 -5.853 1.00 93.69 83 ASP A CA 1
ATOM 646 C C . ASP A 1 83 ? 9.011 -3.229 -4.714 1.00 93.69 83 ASP A C 1
ATOM 648 O O . ASP A 1 83 ? 9.585 -2.211 -4.327 1.00 93.69 83 ASP A O 1
ATOM 652 N N . VAL A 1 84 ? 7.917 -3.688 -4.120 1.00 93.25 84 VAL A N 1
ATOM 653 C CA . VAL A 1 84 ? 7.267 -3.019 -2.989 1.00 93.25 84 VAL A CA 1
ATOM 654 C C . VAL A 1 84 ? 8.129 -3.097 -1.739 1.00 93.25 84 VAL A C 1
ATOM 656 O O . VAL A 1 84 ? 8.333 -2.085 -1.067 1.00 93.25 84 VAL A O 1
ATOM 659 N N . VAL A 1 85 ? 8.713 -4.263 -1.461 1.00 92.31 85 VAL A N 1
ATOM 660 C CA . VAL A 1 85 ? 9.689 -4.416 -0.373 1.00 92.31 85 VAL A CA 1
ATOM 661 C C . VAL A 1 85 ? 10.896 -3.505 -0.607 1.00 92.31 85 VAL A C 1
ATOM 663 O O . VAL A 1 85 ? 11.297 -2.775 0.301 1.00 92.31 85 VAL A O 1
ATOM 666 N N . ASN A 1 86 ? 11.427 -3.471 -1.833 1.00 93.50 86 ASN A N 1
ATOM 667 C CA . ASN A 1 86 ? 12.541 -2.593 -2.192 1.00 93.50 86 ASN A CA 1
ATOM 668 C C . ASN A 1 86 ? 12.184 -1.107 -2.035 1.00 93.50 86 ASN A C 1
ATOM 670 O O . ASN A 1 86 ? 13.011 -0.321 -1.572 1.00 93.50 86 ASN A O 1
ATOM 674 N N . PHE A 1 87 ? 10.963 -0.706 -2.390 1.00 92.75 87 PHE A N 1
ATOM 675 C CA . PHE A 1 87 ? 10.475 0.664 -2.238 1.00 92.75 87 PHE A CA 1
ATOM 676 C C . PHE A 1 87 ? 10.417 1.086 -0.767 1.00 92.75 87 PHE A C 1
ATOM 678 O O . PHE A 1 87 ? 10.967 2.129 -0.397 1.00 92.75 87 PHE A O 1
ATOM 685 N N . ILE A 1 88 ? 9.816 0.249 0.083 1.00 90.81 88 ILE A N 1
ATOM 686 C CA . ILE A 1 88 ? 9.693 0.497 1.526 1.00 90.81 88 ILE A CA 1
ATOM 687 C C . ILE A 1 88 ? 11.085 0.589 2.165 1.00 90.81 88 ILE A C 1
ATOM 689 O O . ILE A 1 88 ? 11.384 1.549 2.884 1.00 90.81 88 ILE A O 1
ATOM 693 N N . ALA A 1 89 ? 11.962 -0.366 1.843 1.00 90.69 89 ALA A N 1
ATOM 694 C CA . ALA A 1 89 ? 13.317 -0.458 2.382 1.00 90.69 89 ALA A CA 1
ATOM 695 C C . ALA A 1 89 ? 14.302 0.563 1.779 1.00 90.69 89 ALA A C 1
ATOM 697 O O . ALA A 1 89 ? 15.404 0.735 2.300 1.00 90.69 89 ALA A O 1
ATOM 698 N N . LYS A 1 90 ? 13.918 1.272 0.706 1.00 90.38 90 LYS A N 1
ATOM 699 C CA . LYS A 1 90 ? 14.817 2.118 -0.100 1.00 90.38 90 LYS A CA 1
ATOM 700 C C . LYS A 1 90 ? 16.031 1.341 -0.624 1.00 90.38 90 LYS A C 1
ATOM 702 O O . LYS A 1 90 ? 17.170 1.812 -0.578 1.00 90.38 90 LYS A O 1
ATOM 707 N N . GLU A 1 91 ? 15.782 0.148 -1.141 1.00 92.44 91 GLU A N 1
ATOM 708 C CA . GLU A 1 91 ? 16.786 -0.752 -1.705 1.00 92.44 91 GLU A CA 1
ATOM 709 C C . GLU A 1 91 ? 16.684 -0.844 -3.236 1.00 92.44 91 GLU A C 1
ATOM 711 O O . GLU A 1 91 ? 15.789 -0.282 -3.865 1.00 92.44 91 GLU A O 1
ATOM 716 N N . GLY A 1 92 ? 17.666 -1.485 -3.877 1.00 89.31 92 GLY A N 1
ATOM 717 C CA . GLY A 1 92 ? 17.710 -1.599 -5.339 1.00 89.31 92 GLY A CA 1
ATOM 718 C C . GLY A 1 92 ? 17.703 -0.236 -6.050 1.00 89.31 92 GLY A C 1
ATOM 719 O O . GLY A 1 92 ? 18.516 0.644 -5.741 1.00 89.31 92 GLY A O 1
ATOM 720 N N . LEU A 1 93 ? 16.778 -0.056 -7.001 1.00 86.56 93 LEU A N 1
ATOM 721 C CA . LEU A 1 93 ? 16.560 1.213 -7.715 1.00 86.56 93 LEU A CA 1
ATOM 722 C C . LEU A 1 93 ? 16.249 2.363 -6.744 1.00 86.56 93 LEU A C 1
ATOM 724 O O . LEU A 1 93 ? 16.769 3.472 -6.885 1.00 86.56 93 LEU A O 1
ATOM 728 N N . PHE A 1 94 ? 15.469 2.060 -5.711 1.00 89.25 94 PHE A N 1
ATOM 729 C CA . PHE A 1 94 ? 14.981 2.991 -4.704 1.00 89.25 94 PHE A CA 1
ATOM 730 C C . PHE A 1 94 ? 16.067 3.430 -3.712 1.00 89.25 94 PHE A C 1
ATOM 732 O O . PHE A 1 94 ? 15.837 4.298 -2.882 1.00 89.25 94 PHE A O 1
ATOM 739 N N . LYS A 1 95 ? 17.300 2.926 -3.817 1.00 89.69 95 LYS A N 1
ATOM 740 C CA . LYS A 1 95 ? 18.433 3.417 -3.013 1.00 89.69 95 LYS A CA 1
ATOM 741 C C . LYS A 1 95 ? 18.947 4.788 -3.460 1.00 89.69 95 LYS A C 1
ATOM 743 O O . LYS A 1 95 ? 19.701 5.450 -2.745 1.00 89.69 95 LYS A O 1
ATOM 748 N N . LYS A 1 96 ? 18.602 5.224 -4.674 1.00 87.81 96 LYS A N 1
ATOM 749 C CA . LYS A 1 96 ? 19.147 6.454 -5.258 1.00 87.81 96 LYS A CA 1
ATOM 750 C C . LYS A 1 96 ? 18.537 7.694 -4.600 1.00 87.81 96 LYS A C 1
ATOM 752 O O . LYS A 1 96 ? 17.346 7.944 -4.716 1.00 87.81 96 LYS A O 1
ATOM 757 N N . ALA A 1 97 ? 19.385 8.512 -3.973 1.00 83.00 97 ALA A N 1
ATOM 758 C CA . ALA A 1 97 ? 18.969 9.690 -3.206 1.00 83.00 97 ALA A CA 1
ATOM 759 C C . ALA A 1 97 ? 18.128 10.705 -4.003 1.00 83.00 97 ALA A C 1
ATOM 761 O O . ALA A 1 97 ? 17.259 11.353 -3.428 1.00 83.00 97 ALA A O 1
ATOM 762 N N . PHE A 1 98 ? 18.343 10.820 -5.321 1.00 84.50 98 PHE A N 1
ATOM 763 C CA . PHE A 1 98 ? 17.591 11.761 -6.157 1.00 84.50 98 PHE A CA 1
ATOM 764 C C . PHE A 1 98 ? 16.088 11.450 -6.213 1.00 84.50 98 PHE A C 1
ATOM 766 O O . PHE A 1 98 ? 15.307 12.377 -6.381 1.00 84.50 98 PHE A O 1
ATOM 773 N N . LEU A 1 99 ? 15.680 10.188 -6.024 1.00 81.38 99 LEU A N 1
ATOM 774 C CA . LEU A 1 99 ? 14.269 9.783 -5.996 1.00 81.38 99 LEU A CA 1
ATOM 775 C C . LEU A 1 99 ? 13.528 10.317 -4.763 1.00 81.38 99 LEU A C 1
ATOM 777 O O . LEU A 1 99 ? 12.303 10.342 -4.745 1.00 81.38 99 LEU A O 1
ATOM 781 N N . TRP A 1 100 ? 14.270 10.740 -3.736 1.00 83.62 100 TRP A N 1
ATOM 782 C CA . TRP A 1 100 ? 13.721 11.096 -2.429 1.00 83.62 100 TRP A CA 1
ATOM 783 C C . TRP A 1 100 ? 13.904 12.556 -2.052 1.00 83.62 100 TRP A C 1
ATOM 785 O O . TRP A 1 100 ? 13.653 12.913 -0.902 1.00 83.62 100 TRP A O 1
ATOM 795 N N . ASN A 1 101 ? 14.398 13.387 -2.967 1.00 85.12 101 ASN A N 1
ATOM 796 C CA . ASN A 1 101 ? 14.497 14.806 -2.670 1.00 85.12 101 ASN A CA 1
ATOM 797 C C . ASN A 1 101 ? 13.085 15.415 -2.587 1.00 85.12 101 ASN A C 1
ATOM 799 O O . ASN A 1 101 ? 12.182 15.003 -3.320 1.00 85.12 101 ASN A O 1
ATOM 803 N N . GLU A 1 102 ? 12.899 16.363 -1.669 1.00 80.25 102 GLU A N 1
ATOM 804 C CA . GLU A 1 102 ? 11.580 16.927 -1.363 1.00 80.25 102 GLU A CA 1
ATOM 805 C C . GLU A 1 102 ? 10.949 17.612 -2.578 1.00 80.25 102 GLU A C 1
ATOM 807 O O . GLU A 1 102 ? 9.757 17.434 -2.810 1.00 80.25 102 GLU A O 1
ATOM 812 N N . ASP A 1 103 ? 11.744 18.293 -3.406 1.00 81.12 103 ASP A N 1
ATOM 813 C CA . ASP A 1 103 ? 11.266 18.967 -4.620 1.00 81.12 103 ASP A CA 1
ATOM 814 C C . ASP A 1 103 ? 10.723 17.974 -5.662 1.00 81.12 103 ASP A C 1
ATOM 8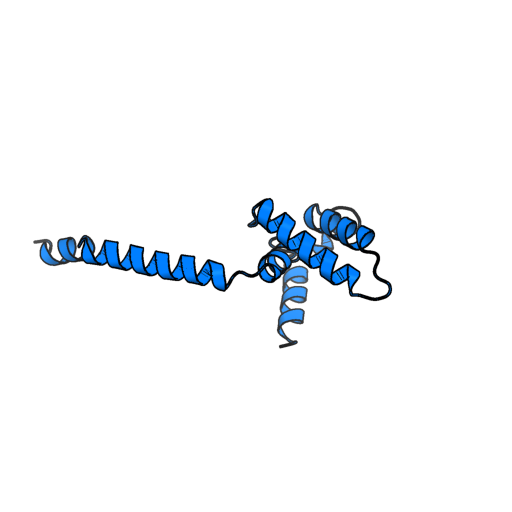16 O O . ASP A 1 103 ? 9.711 18.218 -6.313 1.00 81.12 103 ASP A O 1
ATOM 820 N N . THR A 1 104 ? 11.367 16.816 -5.801 1.00 77.12 104 THR A N 1
ATOM 821 C CA . THR A 1 104 ? 10.989 15.746 -6.733 1.00 77.12 104 THR A CA 1
ATOM 822 C C . THR A 1 104 ? 9.783 14.988 -6.211 1.00 77.12 104 THR A C 1
ATOM 824 O O . THR A 1 104 ? 8.867 14.722 -6.983 1.00 77.12 104 THR A O 1
ATOM 827 N N . ILE A 1 105 ? 9.727 14.696 -4.908 1.00 79.25 105 ILE A N 1
ATOM 828 C CA . ILE A 1 105 ? 8.531 14.110 -4.293 1.00 79.25 105 ILE A CA 1
ATOM 829 C C . ILE A 1 105 ? 7.345 15.075 -4.442 1.00 79.25 105 ILE A C 1
ATOM 831 O O . ILE A 1 105 ? 6.273 14.656 -4.875 1.00 79.25 105 ILE A O 1
ATOM 835 N N . ALA A 1 106 ? 7.532 16.367 -4.159 1.00 79.50 106 ALA A N 1
ATOM 836 C CA . ALA A 1 106 ? 6.493 17.381 -4.309 1.00 79.50 106 ALA A CA 1
ATOM 837 C C . ALA A 1 106 ? 6.018 17.507 -5.765 1.00 79.50 106 ALA A C 1
ATOM 839 O O . ALA A 1 106 ? 4.813 17.559 -6.008 1.00 79.50 106 ALA A O 1
ATOM 840 N N . ALA A 1 107 ? 6.935 17.486 -6.737 1.00 79.00 107 ALA A N 1
ATOM 841 C CA . ALA A 1 107 ? 6.596 17.508 -8.158 1.00 79.00 107 ALA A CA 1
ATOM 842 C C . ALA A 1 107 ? 5.807 16.261 -8.597 1.00 79.00 107 ALA A C 1
ATOM 844 O O . ALA A 1 107 ? 4.821 16.383 -9.326 1.00 79.00 107 ALA A O 1
ATOM 845 N N . ILE A 1 108 ? 6.195 15.070 -8.125 1.00 73.75 108 ILE A N 1
ATOM 846 C CA . ILE A 1 108 ? 5.484 13.814 -8.409 1.00 73.75 108 ILE A CA 1
ATOM 847 C C . ILE A 1 108 ? 4.066 13.870 -7.832 1.00 73.75 108 ILE A C 1
ATOM 849 O O . ILE A 1 108 ? 3.101 13.655 -8.565 1.00 73.75 108 ILE A O 1
ATOM 853 N N . LEU A 1 109 ? 3.916 14.224 -6.555 1.00 73.06 109 LEU A N 1
ATOM 854 C CA . LEU A 1 109 ? 2.606 14.298 -5.899 1.00 73.06 109 LEU A CA 1
ATOM 855 C C . LEU A 1 109 ? 1.701 15.370 -6.535 1.00 73.06 109 LEU A C 1
ATOM 857 O O . LEU A 1 109 ? 0.505 15.142 -6.739 1.00 73.06 109 LEU A O 1
ATOM 861 N N . ALA A 1 110 ? 2.272 16.515 -6.923 1.00 77.19 110 ALA A N 1
ATOM 862 C CA . ALA A 1 110 ? 1.545 17.572 -7.623 1.00 77.19 110 ALA A CA 1
ATOM 863 C C . ALA A 1 110 ? 1.058 17.119 -9.008 1.00 77.19 110 ALA A C 1
ATOM 865 O O . ALA A 1 110 ? -0.072 17.417 -9.384 1.00 77.19 110 ALA A O 1
ATOM 866 N N . SER A 1 111 ? 1.866 16.353 -9.748 1.00 70.44 111 SER A N 1
ATOM 867 C CA . SER A 1 111 ? 1.473 15.828 -11.063 1.00 70.44 111 SER A CA 1
ATOM 868 C C . SER A 1 111 ? 0.316 14.822 -10.993 1.00 70.44 111 SER A C 1
ATOM 870 O O . SER A 1 111 ? -0.519 14.785 -11.894 1.00 70.44 111 SER A O 1
ATOM 872 N N . GLN A 1 112 ? 0.214 14.058 -9.901 1.00 61.94 112 GLN A N 1
ATOM 873 C CA . GLN A 1 112 ? -0.869 13.092 -9.684 1.00 61.94 112 GLN A CA 1
ATOM 874 C C . GLN A 1 112 ? -2.194 13.761 -9.288 1.00 61.94 112 GLN A C 1
ATOM 876 O O . GLN A 1 112 ? -3.261 13.235 -9.591 1.00 61.94 112 GLN A O 1
ATOM 881 N N . SER A 1 113 ? -2.140 14.948 -8.676 1.00 55.94 113 SER A N 1
ATOM 882 C CA . SER A 1 113 ? -3.332 15.716 -8.281 1.00 55.94 113 SER A CA 1
ATOM 883 C C . SER A 1 113 ? -4.038 16.414 -9.454 1.00 55.94 113 SER A C 1
ATOM 885 O O . SER A 1 113 ? -5.171 16.852 -9.301 1.00 55.94 113 SER A O 1
ATOM 887 N N . ILE A 1 114 ? -3.391 16.526 -10.621 1.00 47.84 114 ILE A N 1
ATOM 888 C CA . ILE A 1 114 ? -3.934 17.215 -11.811 1.00 47.84 114 ILE A CA 1
ATOM 889 C C . ILE A 1 114 ? -4.809 16.277 -12.676 1.00 47.84 114 ILE A C 1
ATOM 891 O O . ILE A 1 114 ? -5.476 16.726 -13.603 1.00 47.84 114 ILE A O 1
ATOM 895 N N . LEU A 1 115 ? -4.847 14.974 -12.372 1.00 43.84 115 LEU A N 1
ATOM 896 C CA . LEU A 1 115 ? -5.608 13.969 -13.131 1.00 43.84 115 LEU A CA 1
ATOM 897 C C . LEU A 1 115 ? -7.018 13.671 -12.577 1.00 43.84 115 LEU A C 1
ATOM 899 O O . LEU A 1 115 ? -7.650 12.719 -13.038 1.00 43.84 115 LEU A O 1
ATOM 903 N N . HIS A 1 116 ? -7.526 14.479 -11.640 1.00 40.34 116 HIS A N 1
ATOM 904 C CA . HIS A 1 116 ? -8.895 14.389 -11.114 1.00 40.34 116 HIS A CA 1
ATOM 905 C C . HIS A 1 116 ? -9.719 15.646 -11.392 1.00 40.34 116 HIS A C 1
ATOM 907 O O . HIS A 1 116 ? -9.193 16.762 -11.185 1.00 40.34 116 HIS A O 1
#

Organism: NCBI:txid50390

pLDDT: mean 80.72, std 13.71, range [40.34, 94.19]

Sequence (116 aa):
MVNTSLENVTKSPLLSKEEADTRAIFENRKKFAIYSVHFVANLLDPKYRGCELSSDEMTDATEVMYKVAQKMPDVDEAAVLADVVNFIAKEGLFKKAFLWNEDTIAAILASQSILH

Radius of gyration: 21.82 Å; chains: 1; bounding box: 41×49×60 Å

Foldseek 3Di:
DPPPVVVCVVVDPVVVVVVVVVVVVVVVVCVVVDDLVVLLVQCPQLVRVNVVPDPVSVVSVLVVQLVVQVVDPPGDSVVVSVVSVCSSVCHDVSVDCVCNDPVNSVVVVVVVVVPD